Protein AF-X6JST6-F1 (afdb_monomer)

Secondary structure (DSSP, 8-state):
-PPP----HHHHHHHHHS-HHHHHHHHHHHHHHHHHGGG--TTT----TT-SSTT--

pLDDT: mean 93.35, std 5.33, range [68.5, 98.56]

Foldseek 3Di:
DFADFDDDPVCPVVLVPDDPVVNVVVVVLSNVCRVQPLNDDPPSDHADPPDPDPSHD

Radius of gyration: 12.63 Å; Cα contacts (8 Å, |Δi|>4): 37; chains: 1; bounding box: 26×22×29 Å

Nearest PDB structures (foldseek):
  2kc9-assembly1_A  TM=8.233E-01  e=1.719E+00  Escherichia coli K-12

Structure (mmCIF, N/CA/C/O backbone):
data_AF-X6JST6-F1
#
_entry.id   AF-X6JST6-F1
#
loop_
_atom_site.group_PDB
_atom_site.id
_atom_site.type_symbol
_atom_site.label_atom_id
_atom_site.label_alt_id
_atom_site.label_comp_id
_atom_site.label_asym_id
_atom_site.label_entity_id
_atom_site.label_seq_id
_atom_site.p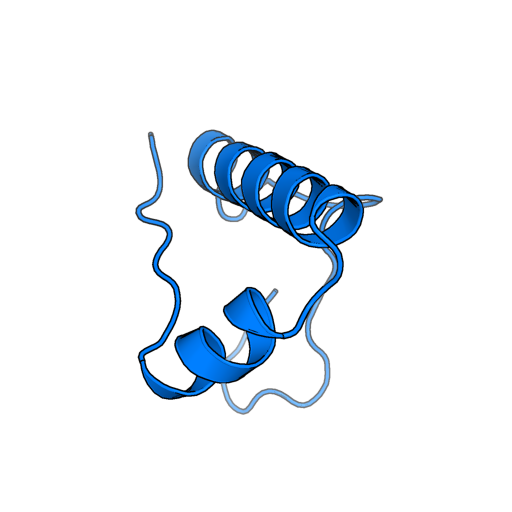dbx_PDB_ins_code
_atom_site.Cartn_x
_atom_site.Cartn_y
_atom_site.Cartn_z
_atom_site.occupancy
_atom_site.B_iso_or_equiv
_atom_site.auth_seq_id
_atom_site.auth_comp_id
_atom_site.auth_asym_id
_atom_site.auth_atom_id
_atom_site.pdbx_PDB_model_num
ATOM 1 N N . MET A 1 1 ? -0.604 7.313 -17.088 1.00 68.50 1 MET A N 1
ATOM 2 C CA . MET A 1 1 ? -1.319 6.026 -17.214 1.00 68.50 1 MET A CA 1
ATOM 3 C C . MET A 1 1 ? -1.858 5.700 -15.843 1.00 68.50 1 MET A C 1
ATOM 5 O O . MET A 1 1 ? -1.076 5.763 -14.906 1.00 68.50 1 MET A O 1
ATOM 9 N N . THR A 1 2 ? -3.150 5.418 -15.731 1.00 82.00 2 THR A N 1
ATOM 10 C CA . THR A 1 2 ? -3.750 4.957 -14.476 1.00 82.00 2 THR A CA 1
ATOM 11 C C . THR A 1 2 ? -3.502 3.461 -14.365 1.00 82.00 2 THR A C 1
ATOM 13 O O . THR A 1 2 ? -3.849 2.723 -15.286 1.00 82.00 2 THR A O 1
ATOM 16 N N . TRP A 1 3 ? -2.852 3.034 -13.290 1.00 94.69 3 TRP A N 1
ATOM 17 C CA . TRP A 1 3 ? -2.694 1.623 -12.964 1.00 94.69 3 TRP A CA 1
ATOM 18 C C . TRP A 1 3 ? -3.965 1.112 -12.300 1.00 94.69 3 TRP A C 1
ATOM 20 O O . TRP A 1 3 ? -4.560 1.801 -11.470 1.00 94.69 3 TRP A O 1
ATOM 30 N N . GLU A 1 4 ? -4.379 -0.090 -12.685 1.00 94.88 4 GLU A N 1
ATOM 31 C CA . GLU A 1 4 ? -5.450 -0.796 -11.998 1.00 94.88 4 GLU A CA 1
ATOM 32 C C . GLU A 1 4 ? -4.940 -1.259 -10.631 1.00 94.88 4 GLU A C 1
ATOM 34 O O . GLU A 1 4 ? -3.871 -1.860 -10.525 1.00 94.88 4 GLU A O 1
ATOM 39 N N . VAL A 1 5 ? -5.695 -0.930 -9.584 1.00 94.38 5 VAL A N 1
ATOM 40 C CA . VAL A 1 5 ? -5.420 -1.342 -8.209 1.00 94.38 5 VAL A CA 1
ATOM 41 C C . VAL A 1 5 ? -6.645 -2.089 -7.719 1.00 94.38 5 VAL A C 1
ATOM 43 O O . VAL A 1 5 ? -7.749 -1.546 -7.744 1.00 94.38 5 VAL A O 1
ATOM 46 N N . VAL A 1 6 ? -6.433 -3.327 -7.290 1.00 94.25 6 VAL A N 1
ATOM 47 C CA . VAL A 1 6 ? -7.471 -4.222 -6.779 1.00 94.25 6 VAL A CA 1
ATOM 48 C C . VAL A 1 6 ? -7.073 -4.711 -5.397 1.00 94.25 6 VAL A C 1
ATOM 50 O O . VAL A 1 6 ? -5.884 -4.873 -5.111 1.00 94.25 6 VAL A O 1
ATOM 53 N N . PHE A 1 7 ? -8.064 -4.930 -4.540 1.00 93.81 7 PHE A N 1
ATOM 54 C CA . PHE A 1 7 ? -7.878 -5.716 -3.325 1.00 93.81 7 PHE A CA 1
ATOM 55 C C . PHE A 1 7 ? -8.170 -7.174 -3.670 1.00 93.81 7 PHE A C 1
ATOM 57 O O . PHE A 1 7 ? -9.031 -7.449 -4.504 1.00 93.81 7 PHE A O 1
ATOM 64 N N . GLY A 1 8 ? -7.376 -8.088 -3.115 1.00 94.31 8 GLY A N 1
ATOM 65 C CA . GLY A 1 8 ? -7.637 -9.516 -3.263 1.00 94.31 8 GLY A CA 1
ATOM 66 C C . GLY A 1 8 ? -8.778 -9.936 -2.346 1.00 94.31 8 GLY A C 1
ATOM 67 O O . GLY A 1 8 ? -8.887 -9.403 -1.242 1.00 94.31 8 GLY A O 1
ATOM 68 N N . ASP A 1 9 ? -9.572 -10.910 -2.782 1.00 95.69 9 ASP A N 1
ATOM 69 C CA . ASP A 1 9 ? -10.735 -11.419 -2.044 1.00 95.69 9 ASP A CA 1
ATOM 70 C C . ASP A 1 9 ? -10.367 -11.863 -0.615 1.00 95.69 9 ASP A C 1
ATOM 72 O O . ASP A 1 9 ? -11.159 -11.731 0.319 1.00 95.69 9 ASP A O 1
ATOM 76 N N . GLU A 1 10 ? -9.142 -12.363 -0.407 1.00 95.94 10 GLU A N 1
ATOM 77 C CA . GLU A 1 10 ? -8.656 -12.766 0.916 1.00 95.94 10 GLU A CA 1
ATOM 78 C C . GLU A 1 10 ? -8.489 -11.587 1.889 1.00 95.94 10 GLU A C 1
ATOM 80 O O . GLU A 1 10 ? -8.519 -11.794 3.102 1.00 95.94 10 GLU A O 1
ATOM 85 N N . PHE A 1 11 ? -8.327 -10.362 1.381 1.00 95.50 11 PHE A N 1
ATOM 86 C CA . PHE A 1 11 ? -8.102 -9.161 2.187 1.00 95.50 11 PHE A CA 1
ATOM 87 C C . PHE A 1 11 ? -9.395 -8.424 2.562 1.00 95.50 11 PHE A C 1
ATOM 89 O O . PHE A 1 11 ? -9.384 -7.635 3.506 1.00 95.50 11 PHE A O 1
ATOM 96 N N . ASP A 1 12 ? -10.518 -8.684 1.888 1.00 94.75 12 ASP A N 1
ATOM 97 C CA . ASP A 1 12 ? -11.770 -7.939 2.101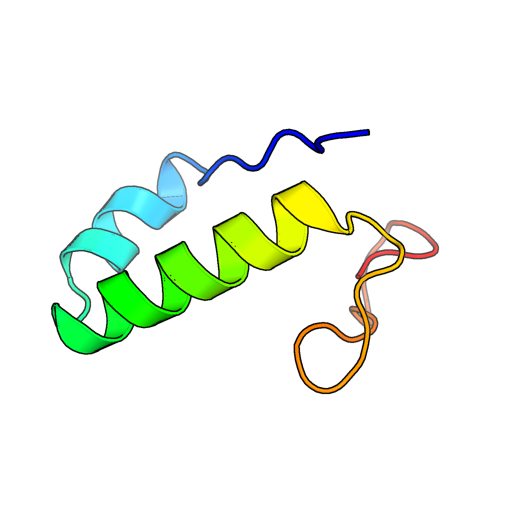 1.00 94.75 12 ASP A CA 1
ATOM 98 C C . ASP A 1 12 ? -12.244 -7.997 3.561 1.00 94.75 12 ASP A C 1
ATOM 100 O O . ASP A 1 12 ? -12.544 -6.968 4.170 1.00 94.75 12 ASP A O 1
ATOM 104 N N . GLY A 1 13 ? -12.224 -9.189 4.166 1.00 96.50 13 GLY A N 1
ATOM 105 C CA . GLY A 1 13 ? -12.613 -9.361 5.568 1.00 96.50 13 GLY A CA 1
ATOM 106 C C . GLY A 1 13 ? -11.669 -8.661 6.551 1.00 96.50 13 GLY A C 1
ATOM 107 O O . GLY A 1 13 ? -12.114 -8.160 7.585 1.00 96.50 13 GLY A O 1
ATOM 108 N N . GLU A 1 14 ? -10.372 -8.590 6.235 1.00 97.38 14 GLU A N 1
ATOM 109 C CA . GLU A 1 14 ? -9.410 -7.830 7.039 1.00 97.38 14 GLU A CA 1
ATOM 110 C C . GLU A 1 14 ? -9.677 -6.332 6.924 1.00 97.38 14 GLU A C 1
ATOM 112 O O . GLU A 1 14 ? -9.730 -5.642 7.941 1.00 97.38 14 GLU A O 1
ATOM 117 N N . PHE A 1 15 ? -9.901 -5.836 5.706 1.00 97.00 15 PHE A N 1
ATOM 118 C CA . PHE A 1 15 ? -10.194 -4.433 5.450 1.00 97.00 15 PHE A CA 1
ATOM 119 C C . PHE A 1 15 ? -11.453 -3.964 6.189 1.00 97.00 15 PHE A C 1
ATOM 121 O O . PHE A 1 15 ? -11.417 -2.934 6.866 1.00 97.00 15 PHE A O 1
ATOM 128 N N . GLU A 1 16 ? -12.540 -4.737 6.131 1.00 97.00 16 GLU A N 1
ATOM 129 C CA . GLU A 1 16 ? -13.791 -4.422 6.833 1.00 97.00 16 GLU A CA 1
ATOM 130 C C . GLU A 1 16 ? -13.631 -4.401 8.360 1.00 97.00 16 GLU A C 1
ATOM 132 O O . GLU A 1 16 ? -14.298 -3.620 9.045 1.00 97.00 16 GLU A O 1
ATOM 137 N N . ALA A 1 17 ? -12.727 -5.221 8.903 1.00 98.19 17 ALA A N 1
ATOM 138 C CA . ALA A 1 17 ? -12.438 -5.264 10.334 1.00 98.19 17 ALA A CA 1
ATOM 139 C C . ALA A 1 17 ? -11.579 -4.081 10.824 1.00 98.19 17 ALA A C 1
ATOM 141 O O . ALA A 1 17 ? -11.496 -3.841 12.034 1.00 98.19 17 ALA A O 1
ATOM 142 N N . LEU A 1 18 ? -10.935 -3.333 9.921 1.00 98.25 18 LEU A N 1
ATOM 143 C CA . LEU A 1 18 ? -10.150 -2.155 10.284 1.00 98.25 18 LEU A CA 1
ATOM 144 C C . LEU A 1 18 ? -11.050 -1.000 10.726 1.00 98.25 18 LEU A C 1
ATOM 146 O O . LEU A 1 18 ? -12.179 -0.831 10.274 1.00 98.25 18 LEU A O 1
ATOM 150 N N . HIS A 1 19 ? -10.509 -0.136 11.583 1.00 98.56 19 HIS A N 1
ATOM 151 C CA . HIS A 1 19 ? -11.188 1.099 11.955 1.00 98.56 19 HIS A CA 1
ATOM 152 C C . HIS A 1 19 ? -11.395 1.987 10.719 1.00 98.56 19 HIS A C 1
ATOM 154 O O . HIS A 1 19 ? -10.506 2.076 9.873 1.00 98.56 19 HIS A O 1
ATOM 160 N N . GLN A 1 20 ? -12.521 2.700 10.639 1.00 98.19 20 GLN A N 1
ATOM 161 C CA . GLN A 1 20 ? -12.889 3.479 9.447 1.00 98.19 20 GLN A CA 1
ATOM 162 C C . GLN A 1 20 ? -11.802 4.476 9.012 1.00 98.19 20 GLN A C 1
ATOM 164 O O . GLN A 1 20 ? -11.486 4.584 7.836 1.00 98.19 20 GLN A O 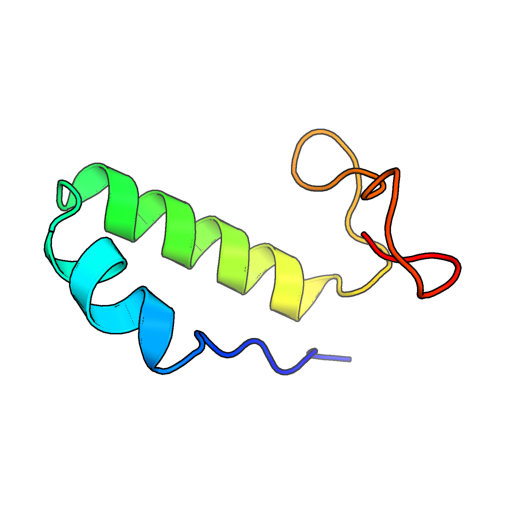1
ATOM 169 N N . THR A 1 21 ? -11.132 5.112 9.972 1.00 98.31 21 THR A N 1
ATOM 170 C CA . THR A 1 21 ? -10.005 6.014 9.698 1.00 98.31 21 THR A CA 1
ATOM 171 C C . THR A 1 21 ? -8.823 5.317 9.017 1.00 98.31 21 THR A C 1
ATOM 173 O O . THR A 1 21 ? -8.114 5.933 8.235 1.00 98.31 21 THR A O 1
ATOM 176 N N . VAL A 1 22 ? -8.587 4.036 9.309 1.00 98.12 22 VAL A N 1
ATOM 177 C CA . VAL A 1 22 ? -7.528 3.243 8.665 1.00 98.12 22 VAL A CA 1
ATOM 178 C C . VAL A 1 22 ? -7.961 2.810 7.266 1.00 98.12 22 VAL A C 1
ATOM 180 O O . VAL A 1 22 ? -7.151 2.851 6.343 1.00 98.12 22 VAL A O 1
ATOM 183 N N . GLN A 1 23 ? -9.236 2.449 7.095 1.00 98.38 23 GLN A N 1
ATOM 184 C CA . GLN A 1 23 ? -9.806 2.156 5.780 1.00 98.38 23 GLN A CA 1
ATOM 185 C C . GLN A 1 23 ? -9.651 3.355 4.831 1.00 98.38 23 GLN A C 1
ATOM 187 O O . GLN A 1 23 ? -9.169 3.193 3.709 1.00 98.38 23 GLN A O 1
ATOM 192 N N . ASP A 1 24 ? -9.975 4.562 5.300 1.00 98.38 24 ASP A N 1
ATOM 193 C CA . ASP A 1 24 ? -9.849 5.799 4.522 1.00 98.38 24 ASP A CA 1
ATOM 194 C C . ASP A 1 24 ? -8.401 6.058 4.066 1.00 98.38 24 ASP A C 1
ATOM 196 O O . ASP A 1 24 ? -8.160 6.347 2.889 1.00 98.38 24 ASP A O 1
ATOM 200 N N . GLU A 1 25 ? -7.423 5.895 4.962 1.00 97.75 25 GLU A N 1
ATOM 201 C CA . GLU A 1 25 ? -5.996 6.076 4.647 1.00 97.75 25 GLU A CA 1
ATOM 202 C C . GLU A 1 25 ? -5.455 5.003 3.685 1.00 97.75 25 GLU A C 1
ATOM 204 O O . GLU A 1 25 ? -4.667 5.307 2.779 1.00 97.75 25 GLU A O 1
ATOM 209 N N . LEU A 1 26 ? -5.905 3.750 3.815 1.00 96.69 26 LEU A N 1
ATOM 210 C CA . LEU A 1 26 ? -5.579 2.681 2.864 1.00 96.69 26 LEU A CA 1
ATOM 211 C C . LEU A 1 26 ? -6.133 2.989 1.471 1.00 96.69 26 LEU A C 1
ATOM 213 O O . LEU A 1 26 ? -5.401 2.893 0.484 1.00 96.69 26 LEU A O 1
ATOM 217 N N . LEU A 1 27 ? -7.392 3.424 1.376 1.00 97.06 27 LEU A N 1
ATOM 218 C CA . LEU A 1 27 ? -8.004 3.811 0.103 1.00 97.06 27 LEU A CA 1
ATOM 219 C C . LEU A 1 27 ? -7.323 5.042 -0.512 1.00 97.06 27 LEU A C 1
ATOM 221 O O . LEU A 1 27 ? -7.162 5.113 -1.735 1.00 97.06 27 LEU A O 1
ATOM 225 N N . ALA A 1 28 ? -6.896 6.010 0.302 1.00 96.88 28 ALA A N 1
ATOM 226 C CA . ALA A 1 28 ? -6.103 7.146 -0.166 1.00 96.88 28 ALA A CA 1
ATOM 227 C C . ALA A 1 28 ? -4.747 6.691 -0.735 1.00 96.88 28 ALA A C 1
ATOM 229 O O . ALA A 1 28 ? -4.356 7.116 -1.827 1.00 96.88 28 ALA A O 1
ATOM 230 N N . SER A 1 29 ? -4.075 5.768 -0.047 1.00 95.75 29 SER A N 1
ATOM 231 C CA . SER A 1 29 ? -2.806 5.181 -0.492 1.00 95.75 29 SER A CA 1
ATOM 232 C C . SER A 1 29 ? -2.971 4.368 -1.784 1.00 95.75 29 SER A C 1
ATOM 234 O O . SER A 1 29 ? -2.166 4.505 -2.705 1.00 95.75 29 SER A O 1
ATOM 236 N N . ALA A 1 30 ? -4.056 3.599 -1.917 1.00 95.50 30 ALA A N 1
ATOM 237 C CA . ALA A 1 30 ? -4.388 2.852 -3.131 1.00 95.50 30 ALA A CA 1
ATOM 238 C C . ALA A 1 30 ? -4.630 3.777 -4.338 1.00 95.50 30 ALA A C 1
ATOM 240 O O . ALA A 1 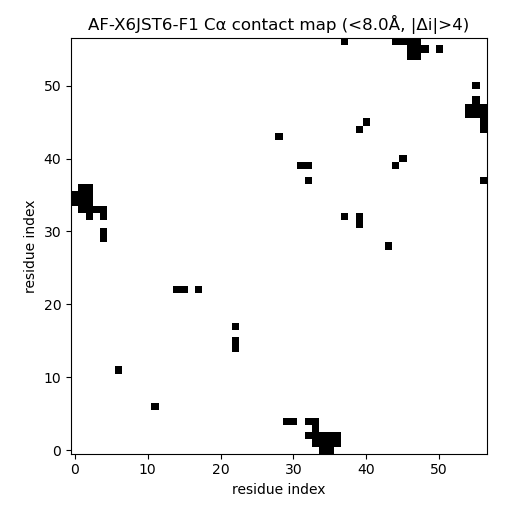30 ? -4.141 3.512 -5.437 1.00 95.50 30 ALA A O 1
ATOM 241 N N . LYS A 1 31 ? -5.313 4.915 -4.141 1.00 96.00 31 LYS A N 1
ATOM 242 C CA . LYS A 1 31 ? -5.480 5.940 -5.191 1.00 96.00 31 LYS A CA 1
ATOM 243 C C . LYS A 1 31 ? -4.140 6.526 -5.631 1.00 96.00 31 LYS A C 1
ATOM 245 O O . LYS A 1 31 ? -3.924 6.729 -6.827 1.00 96.00 31 LYS A O 1
ATOM 250 N N . LEU A 1 32 ? -3.238 6.780 -4.682 1.00 95.62 32 LEU A N 1
ATOM 251 C CA . LEU A 1 32 ? -1.887 7.249 -4.981 1.00 95.62 32 LEU A CA 1
ATOM 252 C C . LEU A 1 32 ? -1.115 6.203 -5.801 1.00 95.62 32 LEU A C 1
ATOM 254 O O . LEU A 1 32 ? -0.522 6.540 -6.827 1.00 95.62 32 LEU A O 1
ATOM 258 N N . LEU A 1 33 ? -1.191 4.928 -5.415 1.00 94.94 33 LEU A N 1
ATOM 259 C CA . LEU A 1 33 ? -0.595 3.829 -6.175 1.00 94.94 33 LEU A CA 1
ATOM 260 C C . LEU A 1 33 ? -1.159 3.746 -7.598 1.00 94.94 33 LEU A C 1
ATOM 262 O O . LEU A 1 33 ? -0.383 3.643 -8.542 1.00 94.94 33 LEU A O 1
ATOM 266 N N . GLY A 1 34 ? -2.472 3.881 -7.786 1.00 95.81 34 GLY A N 1
ATOM 267 C CA . GLY A 1 34 ? -3.081 3.886 -9.120 1.00 95.81 34 GLY A CA 1
ATOM 268 C C . GLY A 1 34 ? -2.628 5.062 -9.995 1.00 95.81 34 GLY A C 1
ATOM 269 O O . GLY A 1 34 ? -2.445 4.912 -11.205 1.00 95.81 34 GLY A O 1
ATOM 270 N N . ALA A 1 35 ? -2.395 6.235 -9.403 1.00 95.69 35 ALA A N 1
ATOM 271 C CA . ALA A 1 35 ? -1.966 7.425 -10.139 1.0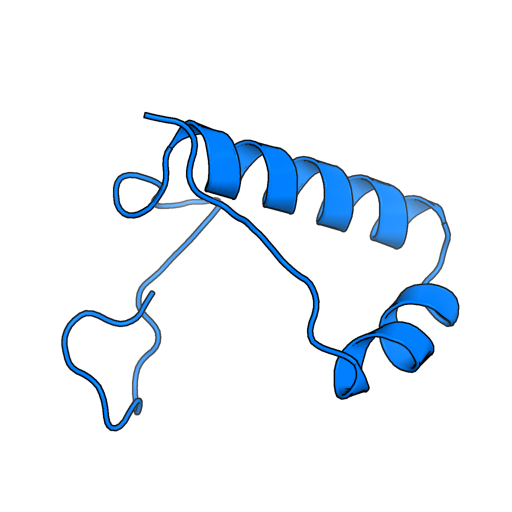0 95.69 35 ALA A CA 1
ATOM 272 C C . ALA A 1 35 ? -0.497 7.360 -10.602 1.00 95.69 35 ALA A C 1
ATOM 274 O O . ALA A 1 35 ? -0.179 7.796 -11.711 1.00 95.69 35 ALA A O 1
ATOM 275 N N . PHE A 1 36 ? 0.395 6.824 -9.764 1.00 94.00 36 PHE A N 1
ATOM 276 C CA . PHE A 1 36 ? 1.845 6.830 -10.005 1.00 94.00 36 PHE A CA 1
ATOM 277 C C . PHE A 1 36 ? 2.395 5.471 -10.473 1.00 94.00 36 PHE A C 1
ATOM 279 O O . PHE A 1 36 ? 3.426 5.415 -11.154 1.00 94.00 36 PHE A O 1
ATOM 286 N N . GLY A 1 37 ? 1.715 4.374 -10.144 1.00 92.19 37 GLY A N 1
ATOM 287 C CA . GLY A 1 37 ? 2.142 3.013 -10.448 1.00 92.19 37 GLY A CA 1
ATOM 288 C C . GLY A 1 37 ? 3.542 2.705 -9.900 1.00 92.19 37 GLY A C 1
ATOM 289 O O . GLY A 1 37 ? 3.900 3.179 -8.822 1.00 92.19 37 GLY A O 1
ATOM 290 N N . PRO A 1 38 ? 4.396 1.993 -10.661 1.00 89.94 38 PRO A N 1
ATOM 291 C CA . PRO A 1 38 ? 5.771 1.665 -10.268 1.00 89.94 38 PRO A CA 1
ATOM 292 C C . PRO A 1 38 ? 6.678 2.866 -9.961 1.00 89.94 38 PRO A C 1
ATOM 294 O O . PRO A 1 38 ? 7.752 2.687 -9.379 1.00 89.94 38 PRO A O 1
ATOM 297 N N . GLN A 1 39 ? 6.287 4.082 -10.360 1.00 91.62 39 GLN A N 1
ATOM 298 C CA . GLN A 1 39 ? 7.023 5.311 -10.046 1.00 91.62 39 GLN A CA 1
ATOM 299 C C . GLN A 1 39 ? 6.740 5.819 -8.628 1.00 91.62 39 GLN A C 1
ATOM 301 O O . GLN A 1 39 ? 7.479 6.676 -8.145 1.00 91.62 39 GLN A O 1
ATOM 306 N N . LEU A 1 40 ? 5.720 5.287 -7.943 1.00 93.75 40 LEU A N 1
ATOM 307 C CA . LEU A 1 40 ? 5.509 5.569 -6.530 1.00 93.75 40 LEU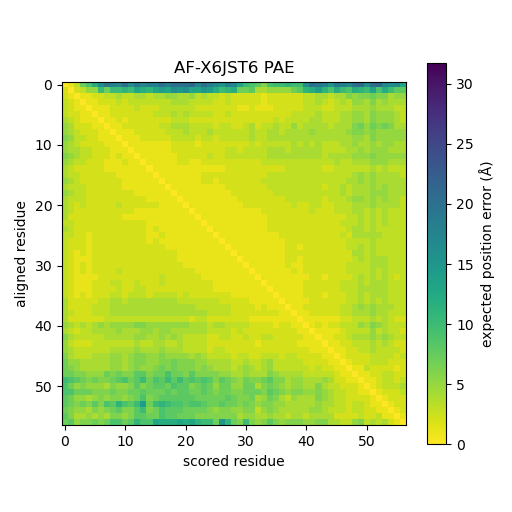 A CA 1
ATOM 308 C C . LEU A 1 40 ? 6.699 5.041 -5.717 1.00 93.75 40 LEU A C 1
ATOM 310 O O . LEU A 1 40 ? 7.217 3.939 -5.940 1.00 93.75 40 LEU A O 1
ATOM 314 N N . GLY A 1 41 ? 7.172 5.870 -4.797 1.00 92.62 41 GLY A N 1
ATOM 315 C CA . GLY A 1 41 ? 8.322 5.583 -3.954 1.00 92.62 41 GLY A CA 1
ATOM 316 C C . GLY A 1 41 ? 8.121 6.128 -2.548 1.00 92.62 41 GLY A C 1
ATOM 317 O O . GLY A 1 41 ? 7.007 6.469 -2.143 1.00 92.62 41 GLY A O 1
ATOM 318 N N . ARG A 1 42 ? 9.216 6.211 -1.794 1.00 94.12 42 ARG A N 1
ATOM 319 C CA . ARG A 1 42 ? 9.196 6.661 -0.400 1.00 94.12 42 ARG A CA 1
ATOM 320 C C . ARG A 1 42 ? 8.586 8.071 -0.273 1.00 94.12 42 ARG A C 1
ATOM 322 O O . ARG A 1 42 ? 8.864 8.915 -1.125 1.00 94.12 42 ARG A O 1
ATOM 329 N N . PRO A 1 43 ? 7.800 8.347 0.787 1.00 94.12 43 PRO A N 1
ATOM 330 C CA . PRO A 1 43 ? 7.526 7.469 1.931 1.00 94.12 43 PRO A CA 1
ATOM 331 C C . PRO A 1 43 ? 6.366 6.476 1.722 1.00 94.12 43 PRO A C 1
ATOM 333 O O . PRO A 1 43 ? 6.066 5.719 2.635 1.00 94.12 43 PRO A O 1
ATOM 336 N N . HIS A 1 44 ? 5.710 6.472 0.559 1.00 92.94 44 HIS A N 1
ATOM 337 C CA . HIS A 1 44 ? 4.436 5.766 0.359 1.00 92.94 44 HIS A CA 1
ATOM 338 C C . HIS A 1 44 ? 4.576 4.330 -0.154 1.00 92.94 44 HIS A C 1
ATOM 340 O O . HIS A 1 44 ? 3.682 3.520 0.055 1.00 92.94 44 HIS A O 1
ATOM 346 N N . ALA A 1 45 ? 5.681 4.017 -0.827 1.00 93.19 45 ALA A N 1
ATOM 347 C CA . ALA A 1 45 ? 5.998 2.673 -1.293 1.00 93.19 45 ALA A CA 1
ATOM 348 C C . ALA A 1 45 ? 7.507 2.419 -1.199 1.00 93.19 45 ALA A C 1
ATOM 350 O O . ALA A 1 45 ? 8.316 3.339 -1.373 1.00 93.19 45 ALA A O 1
ATOM 351 N N . ASP A 1 46 ? 7.892 1.172 -0.952 1.00 93.12 46 ASP A N 1
ATOM 352 C CA . ASP A 1 46 ? 9.287 0.732 -0.942 1.00 93.12 46 ASP A CA 1
ATOM 353 C C . ASP A 1 46 ? 9.423 -0.622 -1.649 1.00 93.12 46 ASP A C 1
ATOM 355 O O . ASP A 1 46 ? 8.459 -1.143 -2.190 1.00 93.12 46 ASP A O 1
ATOM 359 N N . THR A 1 47 ? 10.633 -1.166 -1.708 1.00 90.12 47 THR A N 1
ATOM 360 C CA . THR A 1 47 ? 10.905 -2.456 -2.348 1.00 90.12 47 THR A CA 1
ATOM 361 C C . THR A 1 47 ? 10.541 -3.610 -1.420 1.00 90.12 47 THR A C 1
ATOM 363 O O . THR A 1 47 ? 11.016 -3.668 -0.280 1.00 90.12 47 THR A O 1
ATOM 366 N N . LEU A 1 48 ? 9.772 -4.571 -1.933 1.00 90.19 48 LEU A N 1
ATOM 367 C CA . LEU A 1 48 ? 9.453 -5.800 -1.220 1.00 90.19 48 LEU A CA 1
ATOM 368 C C . LEU A 1 48 ? 10.628 -6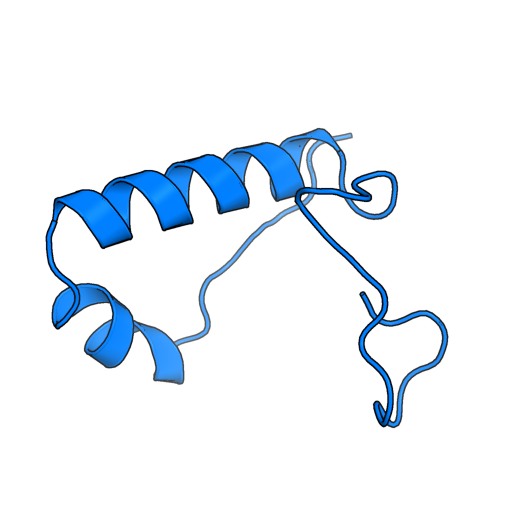.784 -1.313 1.00 90.19 48 LEU A C 1
ATOM 370 O O . LEU A 1 48 ? 10.833 -7.472 -2.315 1.00 90.19 48 LEU A O 1
ATOM 374 N N . ASN A 1 49 ? 11.416 -6.857 -0.241 1.00 90.62 49 ASN A N 1
ATOM 375 C CA . ASN A 1 49 ? 12.517 -7.811 -0.134 1.00 90.62 49 ASN A CA 1
ATOM 376 C C . ASN A 1 49 ? 11.992 -9.236 0.107 1.00 90.62 49 ASN A C 1
ATOM 378 O O . ASN A 1 49 ? 11.047 -9.435 0.863 1.00 90.62 49 ASN A O 1
ATOM 382 N N . GLY A 1 50 ? 12.637 -10.235 -0.502 1.00 90.38 50 GLY A N 1
ATOM 383 C CA . GLY A 1 50 ? 12.285 -11.652 -0.327 1.00 90.38 50 GLY A CA 1
ATOM 384 C C . GLY A 1 50 ? 11.204 -12.183 -1.277 1.00 90.38 50 GLY A C 1
ATOM 385 O O . GLY A 1 50 ? 10.855 -13.357 -1.188 1.00 90.38 50 GLY A O 1
ATOM 386 N N . SER A 1 51 ? 10.706 -11.363 -2.207 1.00 91.62 51 SER A N 1
ATOM 387 C CA . SER A 1 51 ? 9.813 -11.830 -3.273 1.00 91.62 51 SER A CA 1
ATOM 388 C C . SER A 1 51 ? 10.526 -12.784 -4.239 1.00 91.62 51 SER A C 1
ATOM 390 O O . SER A 1 51 ? 11.702 -12.606 -4.561 1.00 91.62 51 SER A O 1
ATOM 392 N N . SER A 1 52 ? 9.795 -13.777 -4.755 1.00 93.88 52 SER A N 1
ATOM 393 C CA . SER A 1 52 ? 10.256 -14.614 -5.874 1.00 93.88 52 SER A CA 1
ATOM 394 C C . SER A 1 52 ? 10.281 -13.862 -7.213 1.00 93.88 52 SER A C 1
ATOM 396 O O . SER A 1 52 ? 10.866 -14.353 -8.177 1.00 93.88 52 SER A O 1
ATOM 398 N N . PHE A 1 53 ? 9.662 -12.679 -7.284 1.00 87.62 53 PHE A N 1
ATOM 399 C CA . PHE A 1 53 ? 9.603 -11.843 -8.481 1.00 87.62 53 PHE A CA 1
ATOM 400 C C . PHE A 1 53 ? 10.560 -1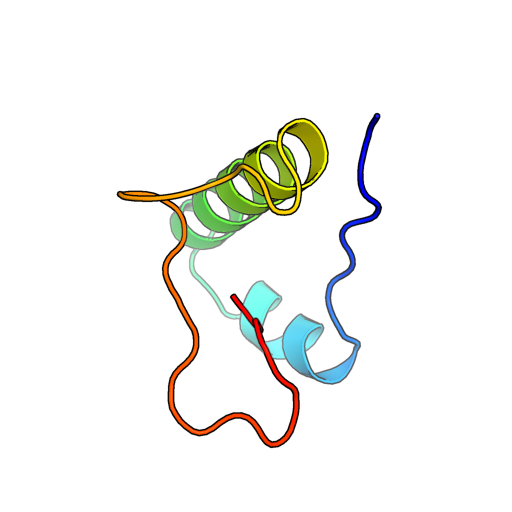0.652 -8.369 1.00 87.62 53 PHE A C 1
ATOM 402 O O . PHE A 1 53 ? 10.597 -9.945 -7.362 1.00 87.62 53 PHE A O 1
ATOM 409 N N . ALA A 1 54 ? 11.328 -10.406 -9.432 1.00 85.88 54 ALA A N 1
ATOM 410 C CA . ALA A 1 54 ? 12.264 -9.289 -9.486 1.00 85.88 54 ALA A CA 1
ATOM 411 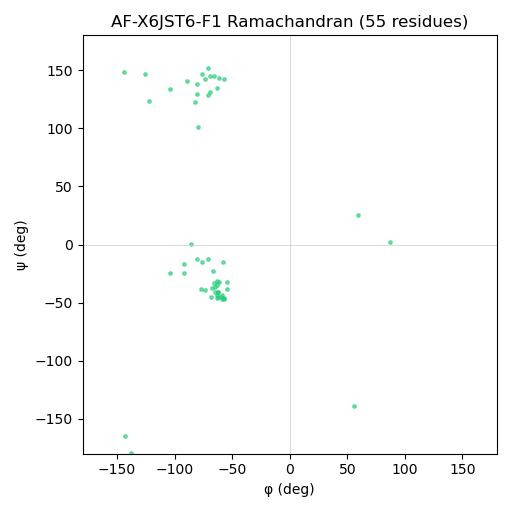C C . ALA A 1 54 ? 11.536 -7.935 -9.553 1.00 85.88 54 ALA A C 1
ATOM 413 O O . ALA A 1 54 ? 10.520 -7.803 -10.233 1.00 85.88 54 ALA A O 1
ATOM 414 N N . ASN A 1 55 ? 12.113 -6.913 -8.908 1.00 82.44 55 ASN A N 1
ATOM 415 C CA . ASN A 1 55 ? 11.608 -5.532 -8.881 1.00 82.44 55 ASN A CA 1
ATOM 416 C C . ASN A 1 55 ? 10.192 -5.376 -8.299 1.00 82.44 55 ASN A C 1
ATOM 418 O O . ASN A 1 55 ? 9.498 -4.414 -8.632 1.00 82.44 55 ASN A O 1
ATOM 422 N N . MET A 1 56 ? 9.767 -6.304 -7.436 1.00 86.56 56 MET A N 1
ATOM 423 C CA . MET A 1 56 ? 8.509 -6.169 -6.711 1.00 86.56 56 MET A CA 1
ATOM 424 C C . MET A 1 56 ? 8.623 -5.043 -5.678 1.00 86.56 56 MET A C 1
ATOM 426 O O . MET A 1 56 ? 9.598 -4.953 -4.924 1.00 86.56 56 MET A O 1
ATOM 430 N N . LYS A 1 57 ? 7.623 -4.172 -5.690 1.00 79.38 57 LYS A N 1
ATOM 431 C CA . LYS A 1 57 ? 7.409 -3.110 -4.717 1.00 79.38 57 LYS A CA 1
ATOM 432 C C . LYS A 1 57 ? 6.113 -3.402 -3.987 1.00 79.38 57 LYS A C 1
ATOM 434 O O . LYS A 1 57 ? 5.179 -3.850 -4.688 1.00 79.38 57 LYS A O 1
#

Sequence (57 aa):
MTWEVVFGDEFDGEFEALHQTVQDELLASAKLLGAFGPQLGRPHADTLNGSSFANMK

Mean predicted aligned error: 3.34 Å

Solvent-accessible surface area (backbone atoms only — not comparable to full-atom values): 3635 Å² total; per-residue (Å²): 117,78,42,90,75,79,82,57,82,86,46,52,67,57,54,70,71,43,56,67,76,55,44,52,52,51,53,52,50,47,52,50,41,16,60,46,36,91,74,51,40,78,96,82,37,64,74,51,80,89,57,96,53,86,91,42,93